Protein AF-A0A2N0TNF1-F1 (afdb_monomer_lite)

Organism: NCBI:txid435906

Structure (mmCIF, N/CA/C/O backbone):
data_AF-A0A2N0TNF1-F1
#
_entry.id   AF-A0A2N0TNF1-F1
#
loop_
_atom_site.group_PDB
_atom_site.id
_atom_site.type_symbol
_atom_site.label_atom_id
_atom_site.label_alt_id
_atom_site.label_comp_id
_atom_site.label_asym_id
_atom_site.label_entity_id
_atom_site.label_seq_id
_atom_site.pdbx_PDB_ins_code
_atom_site.Cartn_x
_atom_site.Cartn_y
_atom_site.Cartn_z
_atom_site.occupancy
_atom_site.B_iso_or_equiv
_atom_site.auth_seq_id
_atom_site.auth_comp_id
_atom_site.auth_asym_id
_atom_site.auth_atom_id
_atom_site.pdbx_PDB_model_num
ATOM 1 N N . MET A 1 1 ? -4.255 -3.247 -50.144 1.00 50.00 1 MET A N 1
ATOM 2 C CA . MET A 1 1 ? -4.421 -2.028 -49.316 1.00 50.00 1 MET A CA 1
ATOM 3 C C . MET A 1 1 ? -4.029 -2.244 -47.849 1.00 50.00 1 MET A C 1
ATOM 5 O O . MET A 1 1 ? -3.310 -1.411 -47.322 1.00 50.00 1 MET A O 1
ATOM 9 N N . ILE A 1 2 ? -4.381 -3.381 -47.228 1.00 56.2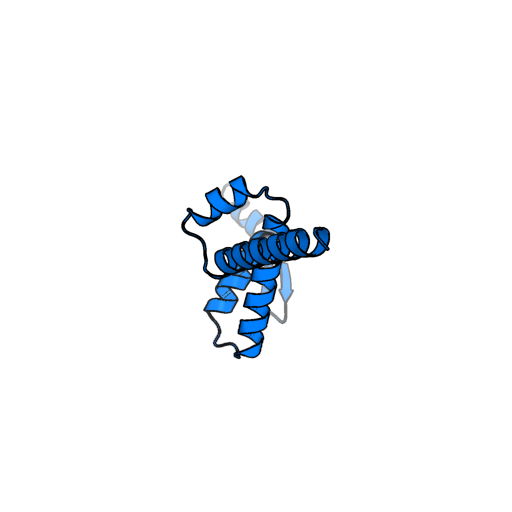8 2 ILE A N 1
ATOM 10 C CA . ILE A 1 2 ? -4.045 -3.711 -45.820 1.00 56.28 2 ILE A CA 1
ATOM 11 C C . ILE A 1 2 ? -2.524 -3.810 -45.551 1.00 56.28 2 ILE A C 1
ATOM 13 O O . ILE A 1 2 ? -2.035 -3.369 -44.516 1.00 56.28 2 ILE A O 1
ATOM 17 N N . LEU A 1 3 ? -1.739 -4.319 -46.507 1.00 52.84 3 LEU A N 1
ATOM 18 C CA . LEU A 1 3 ? -0.269 -4.364 -46.397 1.00 52.84 3 LEU A CA 1
ATOM 19 C C . LEU A 1 3 ? 0.375 -2.965 -46.370 1.00 52.84 3 LEU A C 1
ATOM 21 O O . LEU A 1 3 ? 1.375 -2.755 -45.691 1.00 52.84 3 LEU A O 1
ATOM 25 N N . GLY A 1 4 ? -0.227 -1.992 -47.063 1.00 51.97 4 GLY A N 1
ATOM 26 C CA . GLY A 1 4 ? 0.234 -0.601 -47.055 1.00 51.97 4 GLY A CA 1
ATOM 27 C C . GLY A 1 4 ? -0.057 0.099 -45.728 1.00 51.97 4 GLY A C 1
ATOM 28 O O . GLY A 1 4 ? 0.792 0.828 -45.228 1.00 51.97 4 GLY A O 1
ATOM 29 N N . THR A 1 5 ? -1.211 -0.180 -45.111 1.00 58.50 5 THR A N 1
ATOM 30 C CA . THR A 1 5 ? -1.557 0.356 -43.784 1.00 58.50 5 THR A CA 1
ATOM 31 C C . THR A 1 5 ? -0.691 -0.240 -42.677 1.00 58.50 5 THR A C 1
ATOM 33 O O . THR A 1 5 ? -0.287 0.491 -41.780 1.00 58.50 5 THR A O 1
ATOM 36 N N . LEU A 1 6 ? -0.333 -1.528 -42.759 1.00 52.72 6 LEU A N 1
ATOM 37 C CA . LEU A 1 6 ? 0.587 -2.163 -41.803 1.00 52.72 6 LEU A CA 1
ATOM 38 C C . LEU A 1 6 ? 1.995 -1.547 -41.863 1.00 52.72 6 LEU A C 1
ATOM 40 O O . LEU A 1 6 ? 2.580 -1.268 -40.819 1.00 52.72 6 LEU A O 1
ATOM 44 N N . ASN A 1 7 ? 2.504 -1.245 -43.063 1.00 49.47 7 ASN A N 1
ATOM 45 C CA . ASN A 1 7 ? 3.786 -0.548 -43.224 1.00 49.47 7 ASN A CA 1
ATOM 46 C C . ASN A 1 7 ? 3.735 0.920 -42.765 1.00 49.47 7 ASN A C 1
ATOM 48 O O . ASN A 1 7 ? 4.709 1.414 -42.202 1.00 49.47 7 ASN A O 1
ATOM 52 N N . LEU A 1 8 ? 2.605 1.615 -42.949 1.00 50.97 8 LEU A N 1
ATOM 53 C CA . LEU A 1 8 ? 2.423 2.984 -42.447 1.00 50.97 8 LEU A CA 1
ATOM 54 C C . LEU A 1 8 ? 2.409 3.031 -40.908 1.00 50.97 8 LEU A C 1
ATOM 56 O O . LEU A 1 8 ? 3.020 3.912 -40.304 1.00 50.97 8 LEU A O 1
ATOM 60 N N . ILE A 1 9 ? 1.746 2.056 -40.273 1.00 55.47 9 ILE A N 1
ATOM 61 C CA . ILE A 1 9 ? 1.704 1.896 -38.811 1.00 55.47 9 ILE A CA 1
ATOM 62 C C . ILE A 1 9 ? 3.100 1.558 -38.264 1.00 55.47 9 ILE A C 1
ATOM 64 O O . ILE A 1 9 ? 3.496 2.110 -37.236 1.00 55.47 9 ILE A O 1
ATOM 68 N N . ALA A 1 10 ? 3.868 0.717 -38.966 1.00 52.97 10 ALA A N 1
ATOM 69 C CA . ALA A 1 10 ? 5.245 0.374 -38.604 1.00 52.97 10 ALA A CA 1
ATOM 70 C C . ALA A 1 10 ? 6.205 1.580 -38.687 1.00 52.97 10 ALA A C 1
ATOM 72 O O . ALA A 1 10 ? 7.053 1.751 -37.815 1.00 52.97 10 ALA A O 1
ATOM 73 N N . PHE A 1 11 ? 6.047 2.469 -39.676 1.00 50.50 11 PHE A N 1
ATOM 74 C CA . PHE A 1 11 ? 6.817 3.721 -39.742 1.00 50.50 11 PHE A CA 1
ATOM 75 C C . PHE A 1 11 ? 6.404 4.718 -38.651 1.00 50.50 11 PHE A C 1
ATOM 77 O O . PHE A 1 11 ? 7.258 5.353 -38.037 1.00 50.50 11 PHE A O 1
ATOM 84 N N . SER A 1 12 ? 5.105 4.827 -38.361 1.00 54.69 12 SER A N 1
ATOM 85 C CA . SER A 1 12 ? 4.584 5.692 -37.294 1.00 54.69 12 SER 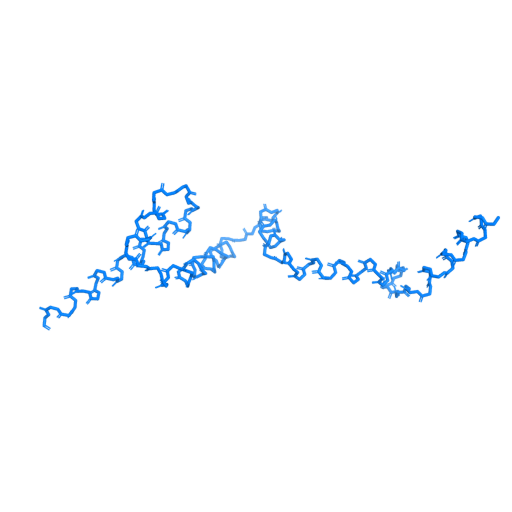A CA 1
ATOM 86 C C . SER A 1 12 ? 5.080 5.288 -35.900 1.00 54.69 12 SER A C 1
ATOM 88 O O . SER A 1 12 ? 5.356 6.164 -35.081 1.00 54.69 12 SER A O 1
ATOM 90 N N . THR A 1 13 ? 5.226 3.990 -35.622 1.00 54.81 13 THR A N 1
ATOM 91 C CA . THR A 1 13 ? 5.683 3.493 -34.310 1.00 54.81 13 THR A CA 1
ATOM 92 C C . THR A 1 13 ? 7.143 3.840 -34.015 1.00 54.81 13 THR A C 1
ATOM 94 O O . THR A 1 13 ? 7.488 4.033 -32.852 1.00 54.81 13 THR A O 1
ATOM 97 N N . TYR A 1 14 ? 7.981 3.991 -35.046 1.00 54.69 14 TYR A N 1
ATOM 98 C CA . TYR A 1 14 ? 9.369 4.451 -34.908 1.00 54.69 14 TYR A CA 1
ATOM 99 C C . TYR A 1 14 ? 9.494 5.955 -34.614 1.00 54.69 14 TYR A C 1
ATOM 101 O O . TYR A 1 14 ? 10.473 6.368 -33.999 1.00 54.69 14 TYR A O 1
ATOM 109 N N . ILE A 1 15 ? 8.518 6.777 -35.022 1.00 57.59 15 ILE A N 1
ATOM 110 C CA . ILE A 1 15 ? 8.556 8.242 -34.829 1.00 57.59 15 ILE A CA 1
ATOM 111 C C . ILE A 1 15 ? 8.332 8.613 -33.358 1.00 57.59 15 ILE A C 1
ATOM 113 O O . ILE A 1 15 ? 8.882 9.594 -32.866 1.00 57.59 15 ILE A O 1
ATOM 117 N N . PHE A 1 16 ? 7.559 7.803 -32.635 1.00 63.41 16 PHE A N 1
ATOM 118 C CA . PHE A 1 16 ? 7.275 8.004 -31.219 1.00 63.41 16 PHE A CA 1
ATOM 119 C C . PHE A 1 16 ? 8.122 7.089 -30.338 1.00 63.41 16 PHE A C 1
ATOM 121 O O . PHE A 1 16 ? 7.608 6.536 -29.370 1.00 63.41 16 PHE A O 1
ATOM 128 N N . ALA A 1 17 ? 9.394 6.879 -30.673 1.00 61.19 17 ALA A N 1
ATOM 129 C CA . ALA A 1 17 ? 10.324 6.170 -29.807 1.00 61.19 17 ALA A CA 1
ATOM 130 C C . ALA A 1 17 ? 11.397 7.130 -29.285 1.00 61.19 17 ALA A C 1
ATOM 132 O O . ALA A 1 17 ? 11.978 7.895 -30.053 1.00 61.19 17 ALA A O 1
ATOM 133 N N . PHE A 1 18 ? 11.669 7.087 -27.981 1.00 66.25 18 PHE A N 1
ATOM 134 C CA . PHE A 1 18 ? 12.852 7.730 -27.411 1.00 66.25 18 PHE A CA 1
ATOM 135 C C . PHE A 1 18 ? 13.913 6.665 -27.142 1.00 66.25 18 PHE A C 1
ATOM 137 O O . PHE A 1 18 ? 13.600 5.519 -26.818 1.00 66.25 18 PHE A O 1
ATOM 144 N N . TYR A 1 19 ? 15.179 7.032 -27.297 1.00 63.69 19 TYR A N 1
ATOM 145 C CA . TYR A 1 19 ? 16.284 6.121 -27.028 1.00 63.69 19 TYR A CA 1
ATOM 146 C C . TYR A 1 19 ?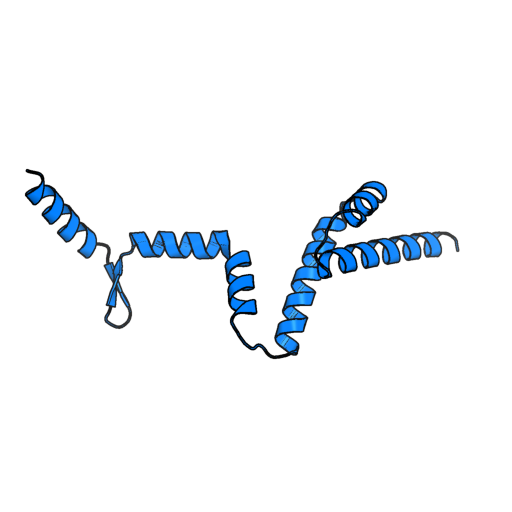 16.661 6.200 -25.552 1.00 63.69 19 TYR A C 1
ATOM 148 O O . TYR A 1 19 ? 17.006 7.272 -25.055 1.00 63.69 19 TYR A O 1
ATOM 156 N N . PHE A 1 20 ? 16.622 5.063 -24.858 1.00 66.62 20 PHE A N 1
ATOM 157 C CA . PHE A 1 20 ? 17.200 4.930 -23.524 1.00 66.62 20 PHE A CA 1
ATOM 158 C C . PHE A 1 20 ? 18.448 4.057 -23.590 1.00 66.62 20 PHE A C 1
ATOM 160 O O . PHE A 1 20 ? 18.359 2.860 -23.868 1.00 66.62 20 PHE A O 1
ATOM 167 N N . ILE A 1 21 ? 19.602 4.674 -23.327 1.00 68.12 21 ILE A N 1
ATOM 168 C CA . ILE A 1 21 ? 20.952 4.094 -23.358 1.00 68.12 21 ILE A CA 1
ATOM 169 C C . ILE A 1 21 ? 21.340 3.545 -24.742 1.00 68.12 21 ILE A C 1
ATOM 171 O O . ILE A 1 21 ? 22.287 4.076 -25.290 1.00 68.12 21 ILE A O 1
ATOM 175 N N . PHE A 1 22 ? 20.600 2.603 -25.344 1.00 66.88 22 PHE A N 1
ATOM 176 C CA . PHE A 1 22 ? 20.657 2.195 -26.767 1.00 66.88 22 PHE A CA 1
ATOM 177 C C . PHE A 1 22 ? 19.366 1.499 -27.263 1.00 66.88 22 PHE A C 1
ATOM 179 O O . PHE A 1 22 ? 19.309 1.034 -28.401 1.00 66.88 22 PHE A O 1
ATOM 186 N N . PHE A 1 23 ? 18.317 1.416 -26.436 1.00 68.56 23 PHE A N 1
ATOM 187 C CA . PHE A 1 23 ? 17.076 0.717 -26.773 1.00 68.56 23 PHE A CA 1
ATOM 188 C C . PHE A 1 23 ? 15.989 1.713 -27.199 1.00 68.56 23 PHE A C 1
ATOM 190 O O . PHE A 1 23 ? 15.725 2.661 -26.451 1.00 68.56 23 PHE A O 1
ATOM 197 N N . PRO A 1 24 ? 15.343 1.524 -28.366 1.00 68.88 24 PRO A N 1
ATOM 198 C CA . PRO A 1 24 ? 14.200 2.338 -28.754 1.00 68.88 24 PRO A CA 1
ATOM 199 C C . PRO A 1 24 ? 12.991 1.956 -27.891 1.00 68.88 24 PRO A C 1
ATOM 201 O O . PRO A 1 24 ? 12.433 0.866 -28.023 1.00 68.88 24 PRO A O 1
ATOM 204 N N . ILE A 1 25 ? 12.584 2.854 -26.995 1.00 71.69 25 ILE A N 1
ATOM 205 C CA . ILE A 1 25 ? 11.387 2.695 -26.168 1.00 71.69 25 ILE A CA 1
ATOM 206 C C . ILE A 1 25 ? 10.239 3.443 -26.832 1.00 71.69 25 ILE A C 1
ATOM 208 O O . ILE A 1 25 ? 10.316 4.651 -27.047 1.00 71.69 25 ILE A O 1
ATOM 212 N N . GLN A 1 26 ? 9.145 2.738 -27.118 1.00 77.94 26 GLN A N 1
ATOM 213 C CA . GLN A 1 26 ? 7.937 3.349 -27.668 1.00 77.94 26 GLN A CA 1
ATOM 214 C C . GLN A 1 26 ? 7.215 4.189 -26.600 1.00 77.94 26 GLN A C 1
ATOM 216 O O . GLN A 1 26 ? 6.875 3.692 -25.525 1.00 77.94 26 GLN A O 1
ATOM 221 N N . ILE A 1 27 ? 6.929 5.451 -26.922 1.00 78.06 27 ILE A N 1
ATOM 222 C CA . ILE A 1 27 ? 6.326 6.452 -26.032 1.00 78.06 27 ILE A CA 1
ATOM 223 C C . ILE A 1 27 ? 4.929 6.024 -25.577 1.00 78.06 27 ILE A C 1
ATOM 225 O O . ILE A 1 27 ? 4.621 6.131 -24.398 1.00 78.06 27 ILE A O 1
ATOM 229 N N . LEU A 1 28 ? 4.082 5.517 -26.477 1.00 79.25 28 LEU A N 1
ATOM 230 C CA . LEU A 1 28 ? 2.705 5.128 -26.141 1.00 79.25 28 LEU A CA 1
ATOM 231 C C . LEU A 1 28 ? 2.658 4.002 -25.088 1.00 79.25 28 LEU A C 1
ATOM 233 O O . LEU A 1 28 ? 2.093 4.229 -24.017 1.00 79.25 28 LEU A O 1
ATOM 237 N N . PRO A 1 29 ? 3.283 2.827 -25.315 1.00 80.56 29 PRO A N 1
ATOM 238 C CA . PRO A 1 29 ? 3.391 1.787 -24.291 1.00 80.56 29 PRO A CA 1
ATOM 239 C C . PRO A 1 29 ? 4.053 2.278 -23.003 1.00 80.56 29 PRO A C 1
ATOM 241 O O . PRO A 1 29 ? 3.621 1.903 -21.916 1.00 80.56 29 PRO A O 1
ATOM 244 N N . PHE A 1 30 ? 5.061 3.148 -23.109 1.00 81.50 30 PHE A N 1
ATOM 245 C CA . PHE A 1 30 ? 5.726 3.725 -21.946 1.00 81.50 30 PHE A CA 1
ATOM 246 C C . PHE A 1 30 ? 4.788 4.612 -21.117 1.00 81.50 30 PHE A C 1
ATOM 248 O O . PHE A 1 30 ? 4.741 4.472 -19.900 1.00 81.50 30 PHE A O 1
ATOM 255 N N . ILE A 1 31 ? 3.979 5.466 -21.747 1.00 83.00 31 ILE A N 1
ATOM 256 C CA . ILE A 1 31 ? 2.974 6.284 -21.053 1.00 83.00 31 ILE A CA 1
ATOM 257 C C . ILE A 1 31 ? 1.950 5.386 -20.356 1.00 83.00 31 ILE A C 1
ATOM 259 O O . ILE A 1 31 ? 1.650 5.609 -19.184 1.00 83.00 31 ILE A O 1
ATOM 263 N N . PHE A 1 32 ? 1.441 4.352 -21.032 1.00 85.19 32 PHE A N 1
ATOM 264 C CA . PHE A 1 32 ? 0.514 3.406 -20.403 1.00 85.19 32 PHE A CA 1
ATOM 265 C C . PHE A 1 32 ? 1.149 2.691 -19.210 1.00 85.19 32 PHE A C 1
ATOM 267 O O . PHE A 1 32 ? 0.497 2.552 -18.176 1.00 85.19 32 PHE A O 1
ATOM 274 N N . LEU A 1 33 ? 2.419 2.296 -19.322 1.00 85.75 33 LEU A N 1
ATOM 275 C CA . LEU A 1 33 ? 3.176 1.708 -18.223 1.00 85.75 33 LEU A CA 1
ATOM 276 C C . LEU A 1 33 ? 3.310 2.690 -17.054 1.00 85.75 33 LEU A C 1
ATOM 278 O O . LEU A 1 33 ? 3.011 2.319 -15.925 1.00 85.75 33 LEU A O 1
ATOM 282 N N . VAL A 1 34 ? 3.688 3.945 -17.305 1.00 87.00 34 VAL A N 1
ATOM 283 C CA . VAL A 1 34 ? 3.806 4.984 -16.268 1.00 87.00 34 VAL A CA 1
ATOM 284 C C . VAL A 1 34 ? 2.464 5.225 -15.577 1.00 87.00 34 VAL A C 1
ATOM 286 O O . VAL A 1 34 ? 2.393 5.218 -14.349 1.00 87.00 34 VAL A O 1
ATOM 289 N N . VAL A 1 35 ? 1.378 5.377 -16.337 1.00 90.75 35 VAL A N 1
ATOM 290 C CA . VAL A 1 35 ? 0.028 5.555 -15.778 1.00 90.75 35 VAL A CA 1
ATOM 291 C C . VAL A 1 35 ? -0.379 4.341 -14.944 1.00 90.75 35 VAL A C 1
ATOM 293 O O . VAL A 1 35 ? -0.926 4.501 -13.853 1.00 90.75 35 VAL A O 1
ATOM 296 N N . TYR A 1 36 ? -0.093 3.131 -15.422 1.00 88.94 36 TYR A N 1
ATOM 297 C CA . TYR A 1 36 ? -0.358 1.899 -14.688 1.00 88.94 36 TYR A CA 1
ATOM 298 C C . TYR A 1 36 ? 0.440 1.836 -13.378 1.00 88.94 36 TYR A C 1
ATOM 300 O O . TYR A 1 36 ? -0.140 1.564 -12.327 1.00 88.94 36 TYR A O 1
ATOM 308 N N . LEU A 1 37 ? 1.736 2.162 -13.414 1.00 86.81 37 LEU A N 1
ATOM 309 C CA . LEU A 1 37 ? 2.600 2.226 -12.233 1.00 86.81 37 LEU A CA 1
ATOM 310 C C . LEU A 1 37 ? 2.068 3.224 -11.201 1.00 86.81 37 LEU A C 1
ATOM 312 O O . LEU A 1 37 ? 2.021 2.903 -10.018 1.00 86.81 37 LEU A O 1
ATOM 316 N N . ILE A 1 38 ? 1.614 4.403 -11.633 1.00 87.50 38 ILE A N 1
ATOM 317 C CA . ILE A 1 38 ? 1.054 5.422 -10.734 1.00 87.50 38 ILE A CA 1
ATOM 318 C C . ILE A 1 38 ? -0.278 4.950 -10.140 1.00 87.50 38 ILE A C 1
ATOM 320 O O . ILE A 1 38 ? -0.474 5.022 -8.925 1.00 87.50 38 ILE A O 1
ATOM 324 N N . LYS A 1 39 ? -1.192 4.446 -10.978 1.00 89.50 39 LYS A N 1
ATOM 325 C CA . LYS A 1 39 ? -2.541 4.031 -10.563 1.00 89.50 39 LYS A CA 1
ATOM 326 C C . LYS A 1 39 ? -2.519 2.830 -9.619 1.00 89.50 39 LYS A C 1
ATOM 328 O O . LYS A 1 39 ? -3.327 2.763 -8.698 1.00 89.50 39 LYS A O 1
ATOM 333 N N . TYR A 1 40 ? -1.607 1.888 -9.844 1.00 85.62 40 TYR A N 1
ATOM 334 C CA . TYR A 1 40 ? -1.513 0.643 -9.080 1.00 85.62 40 TYR A CA 1
ATOM 335 C C . TYR A 1 40 ? -0.274 0.585 -8.182 1.00 85.62 40 TYR A C 1
ATOM 337 O O . TYR A 1 40 ? 0.102 -0.504 -7.749 1.00 85.62 40 TYR A O 1
ATOM 345 N N . ARG A 1 41 ? 0.329 1.739 -7.854 1.00 80.00 41 ARG A N 1
ATOM 346 C CA . ARG A 1 41 ? 1.575 1.830 -7.072 1.00 80.00 41 ARG A CA 1
ATOM 347 C C . ARG A 1 41 ? 1.547 0.997 -5.792 1.00 80.00 41 ARG A C 1
ATOM 349 O O . ARG A 1 41 ? 2.553 0.419 -5.418 1.00 80.00 41 ARG A O 1
ATOM 356 N N . GLU A 1 42 ? 0.388 0.921 -5.139 1.00 75.44 42 GLU A N 1
ATOM 357 C CA . GLU A 1 42 ? 0.230 0.249 -3.847 1.00 75.44 42 GLU A CA 1
ATOM 358 C C . GLU A 1 42 ? 0.294 -1.267 -4.011 1.00 75.44 42 GLU A C 1
ATOM 360 O O . GLU A 1 42 ? 1.110 -1.914 -3.375 1.00 75.44 42 GLU A O 1
ATOM 365 N N . ARG A 1 43 ? -0.443 -1.828 -4.978 1.00 78.81 43 ARG A N 1
ATOM 366 C CA . ARG A 1 43 ? -0.329 -3.254 -5.323 1.00 78.81 43 ARG A CA 1
ATOM 367 C C . ARG A 1 43 ? 1.071 -3.634 -5.784 1.00 78.81 43 ARG A C 1
ATOM 369 O O . ARG A 1 43 ? 1.535 -4.725 -5.479 1.00 78.81 43 ARG A O 1
ATOM 376 N N . ILE A 1 44 ? 1.719 -2.765 -6.556 1.00 80.44 44 ILE A N 1
ATOM 377 C CA . ILE A 1 44 ? 3.068 -3.027 -7.063 1.00 80.44 44 ILE A CA 1
ATOM 378 C C . ILE A 1 44 ? 4.079 -2.973 -5.921 1.00 80.44 44 ILE A C 1
ATOM 380 O O . ILE A 1 44 ? 4.945 -3.837 -5.859 1.00 80.44 44 ILE A O 1
ATOM 384 N N . SER A 1 45 ? 3.926 -2.026 -4.993 1.00 73.75 45 SER A N 1
ATOM 385 C CA . SER A 1 45 ? 4.718 -1.967 -3.768 1.00 73.75 45 SER A CA 1
ATOM 386 C C . SER A 1 45 ? 4.546 -3.240 -2.945 1.00 73.75 45 SER A C 1
ATOM 388 O O . SER A 1 45 ? 5.551 -3.829 -2.576 1.00 73.75 45 SER A O 1
ATOM 390 N N . ASP A 1 46 ? 3.319 -3.717 -2.721 1.00 75.06 46 ASP A N 1
ATOM 391 C CA . ASP A 1 46 ? 3.053 -4.961 -1.982 1.00 75.06 46 ASP A CA 1
ATOM 392 C C . ASP A 1 46 ? 3.699 -6.185 -2.653 1.00 75.06 46 ASP A C 1
ATOM 394 O O . ASP A 1 46 ? 4.281 -7.037 -1.982 1.00 75.06 46 ASP A O 1
ATOM 398 N N . LEU A 1 47 ? 3.611 -6.285 -3.984 1.00 75.50 47 LEU A N 1
ATOM 399 C CA . LEU A 1 47 ? 4.230 -7.373 -4.748 1.00 75.50 47 LEU A CA 1
ATOM 400 C C . LEU A 1 47 ? 5.760 -7.298 -4.713 1.00 75.50 47 LEU A C 1
ATOM 402 O O . LEU A 1 47 ? 6.416 -8.321 -4.532 1.00 75.50 47 LEU A O 1
ATOM 406 N N . TYR A 1 48 ? 6.321 -6.096 -4.846 1.00 74.19 48 TYR A N 1
ATOM 407 C CA . TYR A 1 48 ? 7.756 -5.847 -4.726 1.00 74.19 48 TYR A CA 1
ATOM 408 C C . TYR A 1 48 ? 8.259 -6.197 -3.323 1.00 74.19 48 TYR A C 1
ATOM 410 O O . TYR A 1 48 ? 9.288 -6.852 -3.183 1.00 74.19 48 TYR A O 1
ATOM 418 N N . PHE A 1 49 ? 7.491 -5.837 -2.292 1.00 67.38 49 PHE A N 1
ATOM 419 C CA . PHE A 1 49 ? 7.801 -6.133 -0.897 1.00 67.38 49 PHE A CA 1
ATOM 420 C C . PHE A 1 49 ? 7.833 -7.637 -0.622 1.00 67.38 49 PHE A C 1
ATOM 422 O O . PHE A 1 49 ? 8.746 -8.122 0.031 1.00 67.38 49 PHE A O 1
ATOM 429 N N . ARG A 1 50 ? 6.878 -8.394 -1.177 1.00 68.38 50 ARG A N 1
ATOM 430 C CA . ARG A 1 50 ? 6.836 -9.863 -1.055 1.00 68.38 50 ARG A CA 1
ATOM 431 C C . ARG A 1 50 ? 7.948 -10.574 -1.825 1.00 68.38 50 ARG A C 1
ATOM 433 O O . ARG A 1 50 ? 8.278 -11.707 -1.497 1.00 68.38 50 ARG A O 1
ATOM 440 N N . SER A 1 51 ? 8.473 -9.951 -2.880 1.00 67.88 51 SER A N 1
ATOM 441 C CA . SER A 1 51 ? 9.447 -10.571 -3.783 1.00 67.88 51 SER A CA 1
ATOM 442 C C . SER A 1 51 ? 10.905 -10.349 -3.371 1.00 67.88 51 SER A C 1
ATOM 444 O O . SER A 1 51 ? 11.787 -10.961 -3.974 1.00 67.88 51 SER A O 1
ATOM 446 N N . ILE A 1 52 ? 11.183 -9.481 -2.397 1.00 74.44 52 ILE A N 1
ATOM 447 C CA . ILE A 1 52 ? 12.543 -9.134 -1.973 1.00 74.44 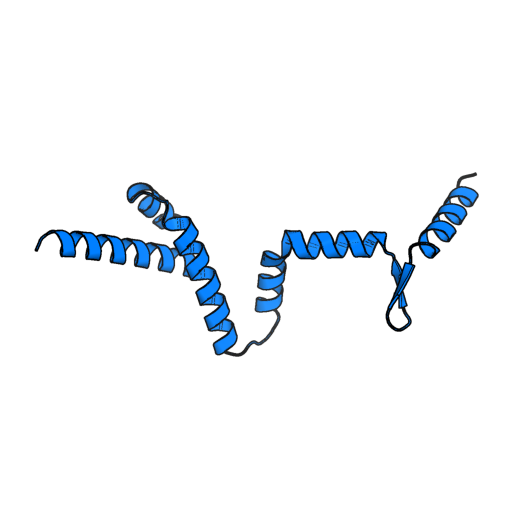52 ILE A CA 1
ATOM 448 C C . ILE A 1 52 ? 12.748 -9.554 -0.521 1.00 74.44 52 ILE A C 1
ATOM 450 O O . ILE A 1 52 ? 11.927 -9.248 0.336 1.00 74.44 52 ILE A O 1
ATOM 454 N N . GLN A 1 53 ? 13.872 -10.218 -0.239 1.00 59.91 53 GLN A N 1
ATOM 455 C CA . GLN A 1 53 ? 14.378 -10.367 1.128 1.00 59.91 53 GLN A CA 1
ATOM 456 C C . GLN A 1 53 ? 14.826 -8.992 1.627 1.00 59.91 53 GLN A C 1
ATOM 458 O O . GLN A 1 53 ? 15.935 -8.545 1.334 1.00 59.91 53 GLN A O 1
ATOM 463 N N . LYS A 1 54 ? 13.920 -8.291 2.305 1.00 65.19 54 LYS A N 1
ATOM 464 C CA . LYS A 1 54 ? 14.195 -7.010 2.954 1.00 65.19 54 LYS A CA 1
ATOM 465 C C . LYS A 1 54 ? 14.768 -7.223 4.354 1.00 65.19 54 LYS A C 1
ATOM 467 O O . LYS A 1 54 ? 14.611 -8.294 4.936 1.00 65.19 54 LYS A O 1
ATOM 472 N N . SER A 1 55 ? 15.459 -6.209 4.870 1.00 70.56 55 SER A N 1
ATOM 473 C CA . SER A 1 55 ? 15.883 -6.171 6.271 1.00 70.56 55 SER A CA 1
ATOM 474 C C . SER A 1 55 ? 14.670 -6.023 7.196 1.00 70.56 55 SER A C 1
ATOM 476 O O . SER A 1 55 ? 13.642 -5.473 6.796 1.00 70.56 55 SER A O 1
ATOM 478 N N . GLU A 1 56 ? 14.803 -6.474 8.446 1.00 71.88 56 GLU A N 1
ATOM 479 C CA . GLU A 1 56 ? 13.748 -6.368 9.470 1.00 71.88 56 GLU A CA 1
ATOM 480 C C . GLU A 1 56 ? 13.257 -4.918 9.665 1.00 71.88 56 GLU A C 1
ATOM 482 O O . GLU A 1 56 ? 12.073 -4.678 9.887 1.00 71.88 56 GLU A O 1
ATOM 487 N N . GLU A 1 57 ? 14.153 -3.940 9.506 1.00 75.50 57 GLU A N 1
ATOM 488 C CA . GLU A 1 57 ? 13.855 -2.506 9.624 1.00 75.50 57 GLU A CA 1
ATOM 489 C C . GLU A 1 57 ? 12.911 -2.005 8.516 1.00 75.50 57 GLU A C 1
ATOM 491 O O . GLU A 1 57 ? 11.949 -1.281 8.775 1.00 75.50 57 GLU A O 1
ATOM 496 N N . GLU A 1 58 ? 13.141 -2.423 7.267 1.00 73.56 58 GLU A N 1
ATOM 497 C CA . GLU A 1 58 ? 12.281 -2.037 6.144 1.00 73.56 58 GLU A CA 1
ATOM 498 C C . GLU A 1 58 ? 10.904 -2.704 6.233 1.00 73.56 58 GLU A C 1
ATOM 500 O O . GLU A 1 58 ? 9.902 -2.120 5.804 1.00 73.56 58 GLU A O 1
ATOM 505 N N . GLU A 1 59 ? 10.864 -3.927 6.770 1.00 73.69 59 GLU A N 1
ATOM 506 C CA . GLU A 1 59 ? 9.646 -4.677 7.065 1.00 73.69 59 GLU A CA 1
ATOM 507 C C . GLU A 1 59 ? 8.794 -3.953 8.107 1.00 73.69 59 GLU A C 1
ATOM 509 O O . GLU A 1 59 ? 7.630 -3.652 7.828 1.00 73.69 59 GLU A O 1
ATOM 514 N N . GLN A 1 60 ? 9.382 -3.566 9.240 1.00 77.69 60 GLN A N 1
ATOM 515 C CA . GLN A 1 60 ? 8.697 -2.781 10.270 1.00 77.69 60 GLN A CA 1
ATOM 516 C C . GLN A 1 60 ? 8.146 -1.462 9.723 1.00 77.69 60 GLN A C 1
ATOM 518 O O . GLN A 1 60 ? 6.964 -1.172 9.898 1.00 77.69 60 GLN A O 1
ATOM 523 N N . GLU A 1 61 ? 8.940 -0.708 8.963 1.00 81.62 61 GLU A N 1
ATOM 524 C CA . GLU A 1 61 ? 8.489 0.569 8.405 1.00 81.62 61 GLU A CA 1
ATOM 525 C C . GLU A 1 61 ? 7.297 0.394 7.438 1.00 81.62 61 GLU A C 1
ATOM 527 O O . GLU A 1 61 ? 6.393 1.232 7.345 1.00 81.62 61 GLU A O 1
ATOM 532 N N . TYR A 1 62 ? 7.263 -0.709 6.688 1.00 78.44 62 TYR A N 1
ATOM 533 C CA . TYR A 1 62 ? 6.129 -1.045 5.832 1.00 78.44 62 TYR A CA 1
ATOM 534 C C . TYR A 1 62 ? 4.875 -1.406 6.634 1.00 78.44 62 TYR A C 1
ATOM 536 O O . TYR A 1 62 ? 3.792 -0.901 6.306 1.00 78.44 62 TYR A O 1
ATOM 544 N N . TYR A 1 63 ? 5.016 -2.207 7.691 1.00 77.62 63 TYR A N 1
ATOM 545 C CA . TYR A 1 63 ? 3.922 -2.515 8.613 1.00 77.62 63 TYR A CA 1
ATOM 546 C C . TYR A 1 63 ? 3.364 -1.248 9.272 1.00 77.62 63 TYR A C 1
ATOM 548 O O . TYR A 1 63 ? 2.151 -1.029 9.225 1.00 77.62 63 TYR A O 1
ATOM 556 N N . ASP A 1 64 ? 4.223 -0.357 9.767 1.00 81.06 64 ASP A N 1
ATOM 557 C CA . ASP A 1 64 ? 3.823 0.892 10.425 1.00 81.06 64 ASP A CA 1
ATOM 558 C C . ASP A 1 64 ? 3.050 1.822 9.487 1.00 81.06 64 ASP A C 1
ATOM 560 O O . ASP A 1 64 ? 2.002 2.374 9.846 1.00 81.06 64 ASP A O 1
ATOM 564 N N . ARG A 1 65 ? 3.508 1.963 8.236 1.00 82.56 65 ARG A N 1
ATOM 565 C CA . ARG A 1 65 ? 2.789 2.746 7.217 1.00 82.56 65 ARG A CA 1
ATOM 566 C C . ARG A 1 65 ? 1.397 2.182 6.945 1.00 82.56 65 ARG A C 1
ATOM 568 O O . ARG A 1 65 ? 0.449 2.949 6.757 1.00 82.56 65 ARG A O 1
ATOM 575 N N . LYS A 1 66 ? 1.264 0.856 6.901 1.00 79.75 66 LYS A N 1
ATOM 576 C CA . LYS A 1 66 ? -0.009 0.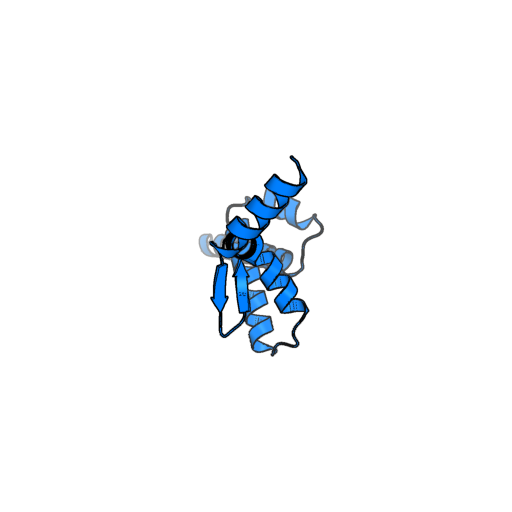176 6.645 1.00 79.75 66 LYS A CA 1
ATOM 577 C C . LYS A 1 66 ? -0.957 0.315 7.838 1.00 79.75 66 LYS A C 1
ATOM 579 O O . LYS A 1 66 ? -2.122 0.663 7.645 1.00 79.75 66 LYS A O 1
ATOM 584 N N . LEU A 1 67 ? -0.440 0.146 9.054 1.00 81.81 67 LEU A N 1
ATOM 585 C CA . LEU A 1 67 ? -1.158 0.368 10.308 1.00 81.81 67 LEU A CA 1
ATOM 586 C C . LEU A 1 67 ? -1.688 1.806 10.395 1.00 81.81 67 LEU A C 1
ATOM 588 O O . LEU A 1 67 ? -2.877 2.005 10.640 1.00 81.81 67 LEU A O 1
ATOM 592 N N . LYS A 1 68 ? -0.849 2.813 10.115 1.00 82.75 68 LYS A N 1
ATOM 593 C CA . LYS A 1 68 ? -1.250 4.230 10.125 1.00 82.75 68 LYS A CA 1
ATOM 594 C C . LYS A 1 68 ? -2.413 4.511 9.172 1.00 82.75 68 LYS A C 1
ATOM 596 O O . LYS A 1 68 ? -3.372 5.168 9.561 1.00 82.75 68 LYS A O 1
ATOM 601 N N . ARG A 1 69 ? -2.375 3.966 7.954 1.00 82.19 69 ARG A N 1
ATOM 602 C CA . ARG A 1 69 ? -3.473 4.119 6.984 1.00 82.19 69 ARG A CA 1
ATOM 603 C C . ARG A 1 69 ? -4.768 3.471 7.453 1.00 82.19 69 ARG A C 1
ATOM 605 O O . ARG A 1 69 ? -5.840 4.023 7.226 1.00 82.19 69 ARG A O 1
ATOM 612 N N . PHE A 1 70 ? -4.688 2.298 8.081 1.00 81.62 70 PHE A N 1
ATOM 613 C CA . PHE A 1 70 ? -5.870 1.675 8.669 1.00 81.62 70 PHE A CA 1
ATOM 614 C C . PHE A 1 70 ? -6.422 2.516 9.814 1.00 81.62 70 PHE A C 1
ATOM 616 O O . PHE A 1 70 ? -7.628 2.728 9.856 1.00 81.62 70 PHE A O 1
ATOM 623 N N . LYS A 1 71 ? -5.561 3.073 10.670 1.00 80.12 71 LYS A N 1
ATOM 624 C CA . LYS A 1 71 ? -5.985 3.993 11.730 1.00 80.12 71 LYS A CA 1
ATOM 625 C C . LYS A 1 71 ? -6.695 5.228 11.178 1.00 80.12 71 LYS A C 1
ATOM 627 O O . LYS A 1 71 ? -7.787 5.527 11.634 1.00 80.12 71 LYS A O 1
ATOM 632 N N . GLU A 1 72 ? -6.131 5.888 10.167 1.00 81.94 72 GLU A N 1
ATOM 633 C CA . GLU A 1 72 ? -6.763 7.037 9.493 1.00 81.94 72 GLU A CA 1
ATOM 634 C C . GLU A 1 72 ? -8.112 6.664 8.859 1.00 81.94 72 GLU A C 1
ATOM 636 O O . GLU A 1 72 ? -9.070 7.424 8.912 1.00 81.94 72 GLU A O 1
ATOM 641 N N . LYS A 1 73 ? -8.218 5.464 8.281 1.00 79.44 73 LYS A N 1
ATOM 642 C CA . LYS A 1 73 ? -9.469 4.984 7.682 1.00 79.44 73 LYS A CA 1
ATOM 643 C C . LYS A 1 73 ? -10.530 4.621 8.724 1.00 79.44 73 LYS A C 1
ATOM 645 O O . LYS A 1 73 ? -11.721 4.687 8.433 1.00 79.44 73 LYS A O 1
ATOM 650 N N . PHE A 1 74 ? -10.110 4.159 9.896 1.00 80.81 74 PHE A N 1
ATOM 651 C CA . PHE A 1 74 ? -10.998 3.685 10.953 1.00 80.81 74 PHE A CA 1
ATOM 652 C C . PHE A 1 74 ? -11.295 4.746 12.015 1.00 80.81 74 PHE A C 1
ATOM 654 O O . PHE A 1 74 ? -12.253 4.582 12.762 1.00 80.81 74 PHE A O 1
ATOM 661 N N . SER A 1 75 ? -10.544 5.849 12.065 1.00 75.62 75 SER A N 1
ATOM 662 C CA . SER A 1 75 ? -10.794 6.947 13.006 1.00 75.62 75 SER A CA 1
ATOM 663 C C . SER A 1 75 ? -12.156 7.605 12.799 1.00 75.62 75 SER A C 1
ATOM 665 O O . SER A 1 75 ? -12.740 8.094 13.761 1.00 75.62 75 SER A O 1
ATOM 667 N N . GLU A 1 76 ? -12.673 7.581 11.569 1.00 77.69 76 GLU A N 1
ATOM 668 C CA . GLU A 1 76 ? -13.990 8.121 11.212 1.00 77.69 76 GLU A CA 1
ATOM 669 C C . GLU A 1 76 ? -15.155 7.171 11.546 1.00 77.69 76 GLU A C 1
ATOM 671 O O . GLU A 1 76 ? -16.310 7.573 11.447 1.00 77.69 76 GLU A O 1
ATOM 676 N N . LEU A 1 77 ? -14.878 5.921 11.941 1.00 78.31 77 LEU A N 1
ATOM 677 C CA . LEU A 1 77 ? -15.918 4.931 12.231 1.00 78.31 77 LEU A CA 1
ATOM 678 C C . LEU A 1 77 ? -16.482 5.094 13.640 1.00 78.31 77 LEU A C 1
ATOM 680 O O . LEU A 1 77 ? -15.742 5.297 14.610 1.00 78.31 77 LEU A O 1
ATOM 684 N N . SER A 1 78 ? -17.793 4.919 13.765 1.00 73.56 78 SER A N 1
ATOM 685 C CA . SER A 1 78 ? -18.466 4.808 15.059 1.00 73.56 78 SER A CA 1
ATOM 686 C C . SER A 1 78 ? -18.174 3.460 15.732 1.00 73.56 78 SER A C 1
ATOM 688 O O . SER A 1 78 ? -17.829 2.479 15.073 1.00 73.56 78 SER A O 1
ATOM 690 N N . ASP A 1 79 ? -18.311 3.395 17.056 1.00 73.19 79 ASP A N 1
ATOM 691 C CA . ASP A 1 79 ? -18.086 2.166 17.834 1.00 73.19 79 ASP A CA 1
ATOM 692 C C . ASP A 1 79 ? -18.856 0.930 17.310 1.00 73.19 79 ASP A C 1
ATOM 694 O O . ASP A 1 79 ? -18.229 -0.122 17.160 1.00 73.19 79 ASP A O 1
ATOM 698 N N . PRO A 1 80 ? -20.150 1.015 16.922 1.00 73.62 80 PRO A N 1
ATOM 699 C CA . PRO A 1 80 ? -20.849 -0.134 16.336 1.00 73.62 80 PRO A CA 1
ATOM 700 C C . PRO A 1 80 ? -20.314 -0.543 14.951 1.00 73.62 80 PRO A C 1
ATOM 702 O O . PRO A 1 80 ? -20.365 -1.718 14.593 1.00 73.62 80 PRO A O 1
ATOM 705 N N . GLU A 1 81 ? -19.759 0.386 14.166 1.00 74.69 81 GLU A N 1
ATOM 706 C CA . GLU A 1 81 ? -19.128 0.067 12.875 1.00 74.69 81 GLU A CA 1
ATOM 707 C C . GLU A 1 81 ? -17.743 -0.569 13.046 1.00 74.69 81 GLU A C 1
ATOM 709 O O . GLU A 1 81 ? -17.313 -1.369 12.211 1.00 74.69 81 GLU A O 1
ATOM 714 N N . ILE A 1 82 ? -17.034 -0.223 14.122 1.00 76.31 82 ILE A N 1
ATOM 715 C CA . ILE A 1 82 ? -15.772 -0.864 14.503 1.00 76.31 82 ILE A CA 1
ATOM 716 C C . ILE A 1 82 ? -16.024 -2.319 14.901 1.00 76.31 82 ILE A C 1
ATOM 718 O O . ILE A 1 82 ? -15.289 -3.200 14.452 1.00 76.31 82 ILE A O 1
ATOM 722 N N . GLU A 1 83 ? -17.068 -2.579 15.687 1.00 73.12 83 GLU A N 1
ATOM 723 C CA . GLU A 1 83 ? -17.448 -3.928 16.114 1.00 73.12 83 GLU A CA 1
ATOM 724 C C . GLU A 1 83 ? -17.884 -4.799 14.923 1.00 73.12 83 GLU A C 1
ATOM 726 O O . GLU A 1 83 ? -17.422 -5.934 14.785 1.00 73.12 83 GLU A O 1
ATOM 731 N N . ASP A 1 84 ? -18.668 -4.244 13.991 1.00 77.56 84 ASP A N 1
ATOM 732 C CA . ASP A 1 84 ? -19.023 -4.923 12.736 1.00 77.56 84 ASP A CA 1
ATOM 733 C C . ASP A 1 84 ? -17.784 -5.261 11.892 1.00 77.56 84 ASP A C 1
ATOM 735 O O . ASP A 1 84 ? -17.653 -6.378 11.385 1.00 77.56 84 ASP A O 1
ATOM 739 N N . LYS A 1 85 ? -16.811 -4.344 11.794 1.00 75.88 85 LYS A N 1
ATOM 740 C CA . LYS A 1 85 ? -15.547 -4.620 11.093 1.00 75.88 85 LYS A CA 1
ATOM 741 C C . LYS A 1 85 ? -14.692 -5.663 11.797 1.00 75.88 85 LYS A C 1
ATOM 743 O O . LYS A 1 85 ? -14.044 -6.446 11.108 1.00 75.88 85 LYS A O 1
ATOM 748 N N . LEU A 1 86 ? -14.687 -5.700 13.127 1.00 76.00 86 LEU A N 1
ATOM 749 C CA . LEU A 1 86 ? -13.925 -6.685 13.899 1.00 76.00 86 LEU A CA 1
ATOM 750 C C . LEU A 1 86 ? -14.428 -8.119 13.676 1.00 76.00 86 LEU A C 1
ATOM 752 O O . LEU A 1 86 ? -13.648 -9.065 13.789 1.00 76.00 86 LEU A O 1
ATOM 756 N N . ASN A 1 87 ? -15.712 -8.264 13.336 1.00 75.94 87 ASN A N 1
ATOM 757 C CA . ASN A 1 87 ? -16.352 -9.538 13.011 1.00 75.94 87 ASN A CA 1
ATOM 758 C C . ASN A 1 87 ? -16.071 -10.020 11.574 1.00 75.94 87 ASN A C 1
ATOM 760 O O . ASN A 1 87 ? -16.426 -11.146 11.224 1.00 75.94 87 ASN A O 1
ATOM 764 N N . GLN A 1 88 ? -15.428 -9.200 10.737 1.00 78.38 88 GLN A N 1
ATOM 765 C CA . GLN A 1 88 ? -15.024 -9.572 9.379 1.00 78.38 88 GLN A CA 1
ATOM 766 C C . GLN A 1 88 ? -13.620 -10.195 9.372 1.00 78.38 88 GLN A C 1
ATOM 768 O O . GLN A 1 88 ? -12.796 -9.947 10.254 1.00 78.38 88 GLN A O 1
ATOM 773 N N . GLU A 1 89 ? -13.314 -10.998 8.348 1.00 71.56 89 GLU A N 1
ATOM 774 C CA . GLU A 1 89 ? -11.970 -11.552 8.159 1.00 71.56 89 GLU A CA 1
ATOM 775 C C . GLU A 1 89 ? -11.001 -10.434 7.729 1.00 71.56 89 GLU A C 1
ATOM 777 O O . GLU A 1 89 ? -10.896 -10.068 6.557 1.00 71.56 89 GLU A O 1
ATOM 782 N N . LEU A 1 90 ? -10.336 -9.831 8.717 1.00 74.88 90 LEU A N 1
ATOM 783 C CA . LEU A 1 90 ? -9.399 -8.725 8.538 1.00 74.88 90 LEU A CA 1
ATOM 784 C C . LEU A 1 90 ? -7.946 -9.203 8.526 1.00 74.88 90 LEU A C 1
ATOM 786 O O . LEU A 1 90 ? -7.559 -10.140 9.223 1.00 74.88 90 LEU A O 1
ATOM 790 N N . VAL A 1 91 ? -7.110 -8.477 7.781 1.00 76.62 91 VAL A N 1
ATOM 791 C CA . VAL A 1 91 ? -5.651 -8.621 7.861 1.00 76.62 91 VAL A CA 1
ATOM 792 C C . VAL A 1 91 ? -5.153 -8.226 9.264 1.00 76.62 91 VAL A C 1
ATOM 794 O O . VAL A 1 91 ? -5.748 -7.338 9.886 1.00 76.62 91 VAL A O 1
ATOM 797 N N . PRO A 1 92 ? -4.083 -8.855 9.788 1.00 73.50 92 PRO A N 1
ATOM 798 C CA . PRO A 1 92 ? -3.628 -8.649 11.167 1.00 73.50 92 PRO A CA 1
ATOM 799 C C . PRO A 1 92 ? -3.342 -7.177 11.500 1.00 73.50 92 PRO A C 1
ATOM 801 O O . PRO A 1 92 ? -3.695 -6.719 12.585 1.00 73.50 92 PRO A O 1
ATOM 804 N N . GLU A 1 93 ? -2.821 -6.401 10.548 1.00 71.38 93 GLU A N 1
ATOM 805 C CA . GLU A 1 93 ? -2.542 -4.969 10.717 1.00 71.38 93 GLU A CA 1
ATOM 806 C C . GLU A 1 93 ? -3.823 -4.135 10.867 1.00 71.38 93 GLU A C 1
ATOM 808 O O . GLU A 1 93 ? -3.850 -3.147 11.597 1.00 71.38 93 GLU A O 1
ATOM 813 N N . ALA A 1 94 ? -4.905 -4.533 10.192 1.00 74.06 94 ALA A N 1
ATOM 814 C CA . ALA A 1 94 ? -6.199 -3.863 10.300 1.00 74.06 94 ALA A CA 1
ATOM 815 C C . ALA A 1 94 ? -6.868 -4.176 11.643 1.00 74.06 94 ALA A C 1
ATOM 817 O O . ALA A 1 94 ? -7.457 -3.288 12.257 1.00 74.06 94 ALA A O 1
ATOM 818 N N . LYS A 1 95 ? -6.734 -5.417 12.126 1.00 76.88 95 LYS A N 1
ATOM 819 C CA . LYS A 1 95 ? -7.220 -5.811 13.451 1.00 76.88 95 LYS A CA 1
ATOM 820 C C . LYS A 1 95 ? -6.486 -5.053 14.557 1.00 76.88 95 LYS A C 1
ATOM 822 O O . LYS A 1 95 ? -7.130 -4.540 15.467 1.00 76.88 95 LYS A O 1
ATOM 827 N N . GLN A 1 96 ? -5.163 -4.936 14.450 1.00 77.94 96 GLN A N 1
ATOM 828 C CA . GLN A 1 96 ? -4.357 -4.179 15.405 1.00 77.94 96 GLN A CA 1
ATOM 829 C C . GLN A 1 96 ? -4.737 -2.691 15.413 1.00 77.94 96 GLN A C 1
ATOM 831 O O . GLN A 1 96 ? -4.955 -2.123 16.478 1.00 77.94 96 GLN A O 1
ATOM 836 N N . ALA A 1 97 ? -4.926 -2.079 14.240 1.00 77.94 97 ALA A N 1
ATOM 837 C CA . ALA A 1 97 ? -5.375 -0.691 14.147 1.00 77.94 97 ALA A CA 1
ATOM 838 C C . ALA A 1 97 ? -6.733 -0.448 14.835 1.00 77.94 97 ALA A C 1
ATOM 840 O O . ALA A 1 97 ? -6.895 0.572 15.501 1.00 77.94 97 ALA A O 1
ATOM 841 N N . LEU A 1 98 ? -7.696 -1.369 14.702 1.00 79.12 98 LEU A N 1
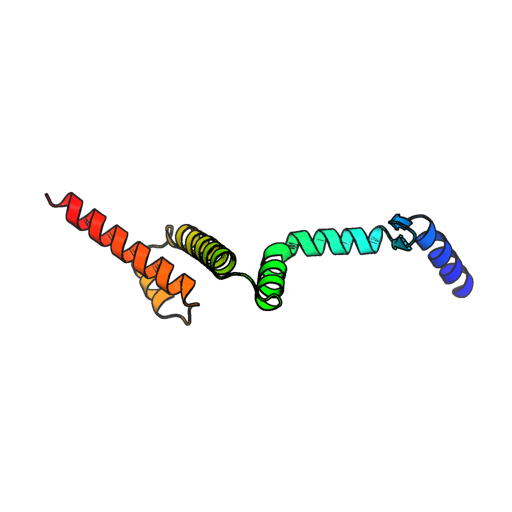ATOM 842 C CA . LEU A 1 98 ? -9.003 -1.257 15.367 1.00 79.12 98 LEU A CA 1
ATOM 843 C C . LEU A 1 98 ? -8.892 -1.403 16.890 1.00 79.12 98 LEU A C 1
ATOM 845 O O . LEU A 1 98 ? -9.510 -0.627 17.614 1.00 79.12 98 LEU A O 1
ATOM 849 N N . LEU A 1 99 ? -8.084 -2.352 17.376 1.00 79.25 99 LEU A N 1
ATOM 850 C CA . LEU A 1 99 ? -7.850 -2.539 18.813 1.00 79.25 99 LEU A CA 1
ATOM 851 C C . LEU A 1 99 ? -7.233 -1.291 19.454 1.00 79.25 99 LEU A C 1
ATOM 853 O O . LEU A 1 99 ? -7.709 -0.846 20.495 1.00 79.25 99 LEU A O 1
ATOM 857 N N . GLU A 1 100 ? -6.241 -0.683 18.801 1.00 77.44 100 GLU A N 1
ATOM 858 C CA . GLU A 1 100 ? -5.605 0.542 19.298 1.00 77.44 100 GLU A CA 1
ATOM 859 C C . GLU A 1 100 ? -6.568 1.744 19.311 1.00 77.44 100 GLU A C 1
ATOM 861 O O . GLU A 1 100 ? -6.485 2.598 20.191 1.00 77.44 100 GLU A O 1
ATOM 866 N N . ILE A 1 101 ? -7.516 1.825 18.369 1.00 76.94 101 ILE A N 1
ATOM 867 C CA . ILE A 1 101 ? -8.554 2.871 18.380 1.00 76.94 101 ILE A CA 1
ATOM 868 C C . ILE A 1 101 ? -9.513 2.679 19.561 1.00 76.94 101 ILE A C 1
ATOM 870 O O . ILE A 1 101 ? -9.837 3.654 20.237 1.00 76.94 101 ILE A O 1
ATOM 874 N N . ILE A 1 102 ? -9.943 1.442 19.827 1.00 77.69 102 ILE A N 1
ATOM 875 C CA . ILE A 1 102 ? -10.815 1.123 20.968 1.00 77.69 102 ILE A CA 1
ATOM 876 C C . ILE A 1 102 ? -10.108 1.455 22.288 1.00 77.69 102 ILE A C 1
ATOM 878 O O . ILE A 1 102 ? -10.705 2.067 23.174 1.00 77.69 102 ILE A O 1
ATOM 882 N N . GLU A 1 103 ? -8.832 1.086 22.419 1.00 80.56 103 GLU A N 1
ATOM 883 C CA . GLU A 1 103 ? -8.039 1.365 23.617 1.00 80.56 103 GLU A CA 1
ATOM 884 C C . GLU A 1 103 ? -7.903 2.873 23.870 1.00 80.56 103 GLU A C 1
ATOM 886 O O . GLU A 1 103 ? -8.182 3.329 24.980 1.00 80.56 103 GLU A O 1
ATOM 891 N N . ASN A 1 104 ? -7.583 3.659 22.838 1.00 75.69 104 ASN A N 1
ATOM 892 C CA . ASN A 1 104 ? -7.483 5.116 22.957 1.00 75.69 104 ASN A CA 1
ATOM 893 C C . ASN A 1 104 ? -8.820 5.768 23.351 1.00 75.69 104 ASN A C 1
ATOM 895 O O . ASN A 1 104 ? -8.846 6.617 24.241 1.00 75.69 104 ASN A O 1
ATOM 899 N N . ARG A 1 105 ? -9.945 5.339 22.759 1.00 74.62 105 ARG A N 1
ATOM 900 C CA . ARG A 1 105 ? -11.285 5.856 23.109 1.00 74.62 105 ARG A CA 1
ATOM 901 C C . ARG A 1 105 ? -11.676 5.525 24.550 1.00 74.62 105 ARG A C 1
ATOM 903 O O . ARG A 1 105 ? -12.241 6.364 25.255 1.00 74.62 105 ARG A O 1
ATOM 910 N N . ASN A 1 106 ? -11.336 4.327 25.022 1.00 68.69 106 ASN A N 1
ATOM 911 C CA . ASN A 1 106 ? -11.573 3.935 26.410 1.00 68.69 106 ASN A CA 1
ATOM 912 C C . ASN A 1 106 ? -10.714 4.757 27.383 1.00 68.69 106 ASN A C 1
ATOM 914 O O . ASN A 1 106 ? -11.216 5.194 28.419 1.00 68.69 106 ASN A O 1
ATOM 918 N N . GLN A 1 107 ? -9.449 5.035 27.050 1.00 68.12 107 GLN A N 1
ATOM 919 C CA . GLN A 1 107 ? -8.582 5.890 27.870 1.00 68.12 107 GLN A CA 1
ATOM 920 C C . GLN A 1 107 ? -9.062 7.351 27.923 1.00 68.12 107 GLN A C 1
ATOM 922 O O . GLN A 1 107 ? -9.077 7.940 29.005 1.00 68.12 107 GLN A O 1
ATOM 927 N N . GLU A 1 108 ? -9.528 7.920 26.808 1.00 60.69 108 GLU A N 1
ATOM 928 C CA . GLU A 1 108 ? -10.141 9.260 26.779 1.00 60.69 108 GLU A CA 1
ATOM 929 C C . GLU A 1 108 ? -11.429 9.329 27.615 1.00 60.69 108 GLU A C 1
ATOM 931 O O . GLU A 1 108 ? -11.667 10.309 28.326 1.00 60.69 108 GLU A O 1
ATOM 936 N N . THR A 1 109 ? -12.235 8.265 27.593 1.00 57.41 109 THR A N 1
ATOM 937 C CA . THR A 1 109 ? -13.461 8.170 28.400 1.00 57.41 109 THR A CA 1
ATOM 938 C C . THR A 1 109 ? -13.142 8.086 29.895 1.00 57.41 109 THR A C 1
ATOM 940 O O . THR A 1 109 ? -13.819 8.720 30.696 1.00 57.41 109 THR A O 1
ATOM 943 N N . HIS A 1 110 ? -12.082 7.374 30.292 1.00 53.19 110 HIS A N 1
ATOM 944 C CA . HIS A 1 110 ? -11.652 7.299 31.693 1.00 53.19 110 HIS A CA 1
ATOM 945 C C . HIS A 1 110 ? -10.970 8.579 32.203 1.00 53.19 110 HIS A C 1
ATOM 947 O O . HIS A 1 110 ? -11.057 8.869 33.396 1.00 53.19 110 HIS A O 1
ATOM 953 N N . HIS A 1 111 ? -10.329 9.365 31.333 1.00 48.91 111 HIS A N 1
ATOM 954 C CA . HIS A 1 111 ? -9.703 10.634 31.720 1.00 48.91 111 HIS A CA 1
ATOM 955 C C . HIS A 1 111 ? -10.720 11.768 31.942 1.00 48.91 111 HIS A C 1
ATOM 957 O O . HIS A 1 111 ? -10.469 12.662 32.739 1.00 48.91 111 HIS A O 1
ATOM 963 N N . ASN A 1 112 ? -11.894 11.711 31.302 1.00 50.47 112 ASN A N 1
ATOM 964 C CA . ASN A 1 112 ? -12.966 12.708 31.457 1.00 50.47 112 ASN A CA 1
ATOM 965 C C . ASN A 1 112 ? -13.851 12.517 32.710 1.00 50.47 112 ASN A C 1
ATOM 967 O O . ASN A 1 112 ? -14.803 13.271 32.903 1.00 50.47 112 ASN A O 1
ATOM 971 N N . ILE A 1 113 ? -13.578 11.504 33.544 1.00 51.09 113 ILE A N 1
ATOM 972 C CA . ILE A 1 113 ? -14.368 11.173 34.750 1.00 51.09 113 ILE A CA 1
ATOM 973 C C . ILE A 1 113 ? -13.597 11.529 36.046 1.00 51.09 113 ILE A C 1
ATOM 975 O O . ILE A 1 113 ? -14.004 11.131 37.137 1.00 51.09 113 ILE A O 1
ATOM 979 N N . ILE A 1 114 ? -12.496 12.290 35.960 1.00 44.06 114 ILE A N 1
ATOM 980 C CA . ILE A 1 114 ? -11.708 12.754 37.123 1.00 44.06 114 ILE A CA 1
ATOM 981 C C . ILE A 1 114 ? -11.739 14.278 37.223 1.00 44.06 114 ILE A C 1
ATOM 983 O O . ILE A 1 114 ? -11.460 14.939 36.201 1.00 44.06 114 ILE A O 1
#

pLDDT: mean 71.8, std 10.84, range [44.06, 90.75]

Sequence (114 aa):
MILGTLNLIAFSTYIFAFYFIFFPIQILPFIFLVVYLIKYRERISDLYFRSIQKSEEEEQEYYDRKLKRFKEKFSELSDPEIEDKLNQELVPEAKQALLEIIENRNQETHHNII

Secondary structure (DSSP, 8-state):
-HHHHHHHHHHHHHHTEEEETTEEEEHHHHHHHHHHHHHTHHHHHHHHHHHS---HHHHHHHHHHHHHHHHHHHTTS-HHHHHHHHTS---HHHHHHHHHHHHHHHHHHHHTT-

Foldseek 3Di:
DVVVVVVVVVVVQQVQFDADVHDTHHNVVVVVVVVCCVVCVPVVVVVVVVVDPDDPVVVVVVLVVVLVVLLVVCVPDDPVVLVVVCPDPDDPSNNVSSVVSVVVVVVVVVVVVD

Radius of gyration: 24.81 Å; chains: 1; bounding box: 42×24×86 Å